Protein AF-A0AAW4BU15-F1 (afdb_monomer)

Radius of gyration: 16.68 Å; Cα contacts (8 Å, |Δi|>4): 38; chains: 1; bounding box: 38×26×45 Å

Nearest PDB structures (foldseek):
  8fjg-assembly1_A  TM=3.304E-01  e=2.569E+00  synthetic construct
  6ybw-assembly1_y  TM=2.756E-01  e=8.228E+00  Homo sapiens

Structure (mmCIF, N/CA/C/O backbone):
data_AF-A0AAW4BU15-F1
#
_entry.id   AF-A0AAW4BU15-F1
#
loop_
_atom_site.group_PDB
_atom_site.id
_atom_site.type_symbol
_atom_site.label_atom_id
_atom_site.label_alt_id
_atom_site.label_comp_id
_atom_site.label_asym_id
_atom_site.label_entity_id
_atom_site.label_seq_id
_atom_site.pdbx_PDB_ins_code
_atom_site.Cartn_x
_atom_site.Cartn_y
_atom_site.Cartn_z
_atom_site.occupancy
_atom_site.B_iso_or_equiv
_atom_site.auth_seq_id
_atom_site.auth_comp_id
_atom_site.auth_asym_id
_atom_site.auth_atom_id
_atom_site.pdbx_PDB_model_num
ATOM 1 N N . ILE A 1 1 ? 1.920 2.081 -15.924 1.00 87.81 1 ILE A N 1
ATOM 2 C CA . ILE A 1 1 ? 2.672 1.561 -14.750 1.00 87.81 1 ILE A CA 1
ATOM 3 C C . ILE A 1 1 ? 2.554 2.489 -13.546 1.00 87.81 1 ILE A C 1
ATOM 5 O O . ILE A 1 1 ? 1.757 2.168 -12.684 1.00 87.81 1 ILE A O 1
ATOM 9 N N . LYS A 1 2 ? 3.239 3.649 -13.480 1.00 90.19 2 LYS A N 1
ATOM 10 C CA . LYS A 1 2 ? 3.216 4.517 -12.277 1.00 90.19 2 LYS A CA 1
ATOM 11 C C . LYS A 1 2 ? 1.803 4.871 -11.793 1.00 90.19 2 LYS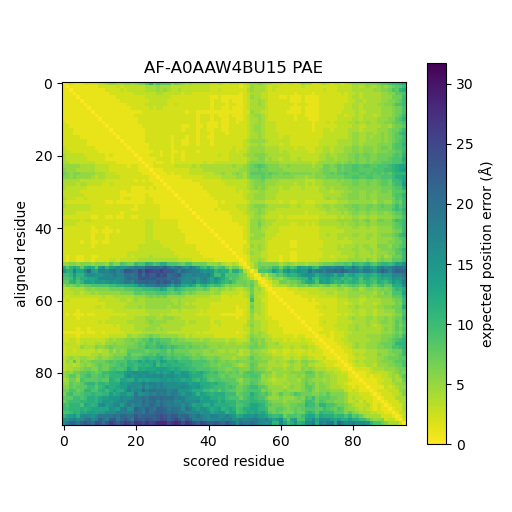 A C 1
ATOM 13 O O . LYS A 1 2 ? 1.494 4.651 -10.632 1.00 90.19 2 LYS A O 1
ATOM 18 N N . ASN A 1 3 ? 0.940 5.380 -12.674 1.00 91.81 3 ASN A N 1
ATOM 19 C CA . ASN A 1 3 ? -0.422 5.770 -12.283 1.00 91.81 3 ASN A CA 1
ATOM 20 C C . ASN A 1 3 ? -1.265 4.570 -11.820 1.00 91.81 3 ASN A C 1
ATOM 22 O O . ASN A 1 3 ? -2.007 4.681 -10.853 1.00 91.81 3 ASN A O 1
ATOM 26 N N . GLU A 1 4 ? -1.111 3.412 -12.470 1.00 94.69 4 GLU A N 1
ATOM 27 C CA . GLU A 1 4 ? -1.770 2.163 -12.058 1.00 94.69 4 GLU A CA 1
ATOM 28 C C . GLU A 1 4 ? -1.264 1.696 -10.682 1.00 94.69 4 GLU A C 1
ATOM 30 O O . GLU A 1 4 ? -2.064 1.309 -9.836 1.00 94.69 4 GLU A O 1
ATOM 35 N N . ALA A 1 5 ? 0.044 1.797 -10.429 1.00 95.06 5 ALA A N 1
ATOM 36 C CA . ALA A 1 5 ? 0.661 1.466 -9.148 1.00 95.06 5 ALA A CA 1
ATOM 37 C C . ALA A 1 5 ? 0.214 2.415 -8.023 1.00 95.06 5 ALA A C 1
ATOM 39 O O . ALA A 1 5 ? -0.088 1.949 -6.928 1.00 95.06 5 ALA A O 1
ATOM 40 N N . ILE A 1 6 ? 0.111 3.724 -8.293 1.00 95.44 6 ILE A N 1
ATOM 41 C CA . ILE A 1 6 ? -0.452 4.708 -7.352 1.00 95.44 6 ILE A CA 1
ATOM 42 C C . ILE A 1 6 ? -1.889 4.330 -7.005 1.00 95.44 6 ILE A C 1
ATOM 44 O O . ILE A 1 6 ? -2.233 4.242 -5.829 1.00 95.44 6 ILE A O 1
ATOM 48 N N . GLN A 1 7 ? -2.715 4.059 -8.018 1.00 97.00 7 GLN A N 1
ATOM 49 C CA . GLN A 1 7 ? -4.114 3.708 -7.804 1.00 97.00 7 GLN A CA 1
ATOM 50 C C . GLN A 1 7 ? -4.252 2.434 -6.964 1.00 97.00 7 GLN A C 1
ATOM 52 O O . GLN A 1 7 ? -5.039 2.4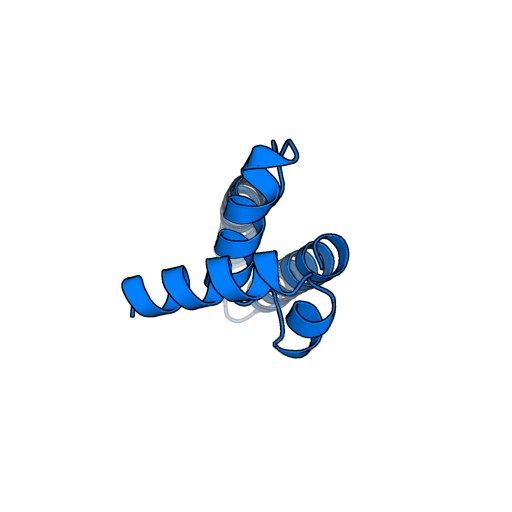01 -6.016 1.00 97.00 7 GLN A O 1
ATOM 57 N N . LEU A 1 8 ? -3.470 1.400 -7.281 1.00 97.69 8 LEU A N 1
ATOM 58 C CA . LEU A 1 8 ? -3.452 0.148 -6.531 1.00 97.69 8 LEU A CA 1
ATOM 59 C C . LEU A 1 8 ? -2.993 0.366 -5.085 1.00 97.69 8 LEU A C 1
ATOM 61 O O . LEU A 1 8 ? -3.643 -0.125 -4.163 1.00 97.69 8 LEU A O 1
ATOM 65 N N . TYR A 1 9 ? -1.917 1.129 -4.881 1.00 97.75 9 TYR A N 1
ATOM 66 C CA . TYR A 1 9 ? -1.408 1.460 -3.554 1.00 97.75 9 TYR A CA 1
ATOM 67 C C . TYR A 1 9 ? -2.478 2.171 -2.724 1.00 97.75 9 TYR A C 1
ATOM 69 O O . TYR A 1 9 ? -2.857 1.667 -1.670 1.00 97.75 9 TYR A O 1
ATOM 77 N N . CYS A 1 10 ? -3.028 3.282 -3.224 1.00 97.00 10 CYS A N 1
ATOM 78 C CA . CYS A 1 10 ? -4.057 4.052 -2.527 1.00 97.00 10 CYS A CA 1
ATOM 79 C C . CYS A 1 10 ? -5.297 3.203 -2.216 1.00 97.00 10 CYS A C 1
ATOM 81 O O . CYS A 1 10 ? -5.811 3.268 -1.105 1.00 97.00 10 CYS A O 1
ATOM 83 N N . THR A 1 11 ? -5.735 2.358 -3.154 1.00 98.25 11 THR A N 1
ATOM 84 C CA . THR A 1 11 ? -6.867 1.443 -2.935 1.00 98.25 11 THR A CA 1
ATOM 85 C C . THR A 1 11 ? -6.584 0.460 -1.796 1.00 98.25 11 THR A C 1
ATOM 87 O O . THR A 1 11 ? -7.440 0.258 -0.940 1.00 98.25 11 THR A O 1
ATOM 90 N N . ARG A 1 12 ? -5.376 -0.121 -1.733 1.00 97.88 12 ARG A N 1
ATOM 91 C CA . ARG A 1 12 ? -4.977 -1.014 -0.631 1.00 97.88 12 ARG A CA 1
ATOM 92 C C . ARG A 1 12 ? -4.965 -0.289 0.715 1.00 97.88 12 ARG A C 1
ATOM 94 O O . ARG A 1 12 ? -5.520 -0.818 1.671 1.00 97.88 12 ARG A O 1
ATOM 101 N N . GLN A 1 13 ? -4.397 0.920 0.773 1.00 98.00 13 GLN A N 1
ATOM 102 C CA . GLN A 1 13 ? -4.374 1.709 2.011 1.00 98.00 13 GLN A CA 1
ATOM 103 C C . GLN A 1 13 ? -5.796 2.039 2.489 1.00 98.00 13 GLN A C 1
ATOM 105 O O . GLN A 1 13 ? -6.097 1.896 3.670 1.00 98.00 13 GLN A O 1
ATOM 110 N N . LEU A 1 14 ? -6.687 2.441 1.573 1.00 98.12 14 LEU A N 1
ATOM 111 C CA . LEU A 1 14 ? -8.086 2.733 1.896 1.00 98.12 14 LEU A CA 1
ATOM 112 C C . LEU A 1 14 ? -8.826 1.495 2.402 1.00 98.12 14 LEU A C 1
ATOM 114 O O . LEU A 1 14 ? -9.536 1.588 3.397 1.00 98.12 14 LEU A O 1
ATOM 118 N N . ASN A 1 15 ? -8.644 0.344 1.756 1.00 98.31 15 ASN A N 1
ATOM 119 C CA . ASN A 1 15 ? -9.286 -0.899 2.179 1.00 98.31 15 ASN A CA 1
ATOM 120 C C . ASN A 1 15 ? -8.844 -1.325 3.584 1.00 98.31 15 ASN A C 1
ATOM 122 O O . ASN A 1 15 ? -9.687 -1.747 4.371 1.00 98.31 15 ASN A O 1
ATOM 126 N N . GLU A 1 16 ? -7.556 -1.187 3.912 1.00 97.88 16 GLU A N 1
ATOM 127 C CA . GLU A 1 16 ? -7.048 -1.507 5.250 1.00 97.88 16 GLU A CA 1
ATOM 128 C C . GLU A 1 16 ? -7.593 -0.539 6.304 1.00 97.88 16 GLU A C 1
ATOM 130 O O . GLU A 1 16 ? -8.046 -0.966 7.364 1.00 97.88 16 GLU A O 1
ATOM 135 N N . VAL A 1 17 ? -7.632 0.762 5.990 1.00 97.50 17 VAL A N 1
ATOM 136 C CA . VAL A 1 17 ? -8.256 1.756 6.870 1.00 97.50 17 VAL A CA 1
ATOM 137 C C . VAL A 1 17 ? -9.719 1.413 7.109 1.00 97.50 17 VAL A C 1
ATOM 139 O O . VAL A 1 17 ? -10.111 1.317 8.264 1.00 97.50 17 VAL A O 1
ATOM 142 N N . ILE A 1 18 ? -10.509 1.188 6.053 1.00 97.94 18 ILE A N 1
ATOM 143 C CA . ILE A 1 18 ? -11.933 0.845 6.163 1.00 97.94 18 ILE A CA 1
ATOM 144 C C . ILE A 1 18 ? -12.104 -0.383 7.052 1.00 97.94 18 ILE A C 1
ATOM 146 O O . ILE A 1 18 ? -12.807 -0.296 8.052 1.00 97.94 18 ILE A O 1
ATOM 150 N N . LYS A 1 19 ? -11.407 -1.481 6.735 1.00 97.62 19 LYS A N 1
ATOM 151 C CA . LYS A 1 19 ? -11.471 -2.737 7.487 1.00 97.62 19 LYS A CA 1
ATOM 152 C C . LYS A 1 19 ? -11.265 -2.515 8.987 1.00 97.62 19 LYS A C 1
ATOM 154 O O . LYS A 1 19 ? -12.074 -2.991 9.776 1.00 97.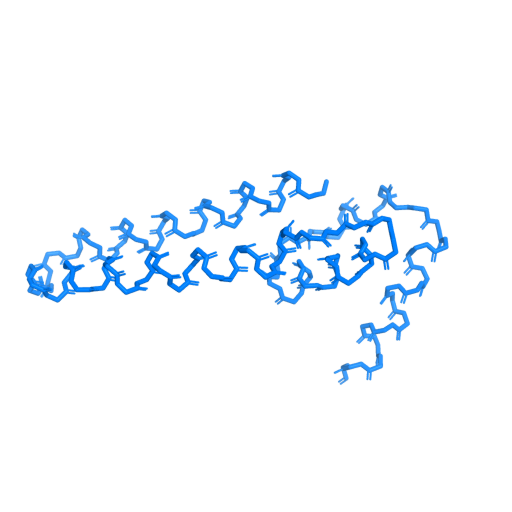62 19 LYS A O 1
ATOM 159 N N . THR A 1 20 ? -10.227 -1.775 9.371 1.00 97.19 20 THR A N 1
ATOM 160 C CA . THR A 1 20 ? -9.870 -1.580 10.782 1.00 97.19 20 THR A CA 1
ATOM 161 C C . THR A 1 20 ? -10.771 -0.565 11.486 1.00 97.19 20 THR A C 1
ATOM 163 O O . THR A 1 20 ? -11.189 -0.793 12.618 1.00 97.19 20 THR A O 1
ATOM 166 N N . ILE A 1 21 ? -11.128 0.558 10.850 1.00 97.06 21 ILE A N 1
ATOM 167 C CA . ILE A 1 21 ? -11.952 1.584 11.516 1.00 97.06 21 ILE A CA 1
ATOM 168 C C . ILE A 1 21 ? -13.420 1.168 11.660 1.00 97.06 21 ILE A C 1
ATOM 170 O O . ILE A 1 21 ? -14.128 1.715 12.509 1.00 97.06 21 ILE A O 1
ATOM 174 N N . THR A 1 22 ? -13.892 0.217 10.850 1.00 97.69 22 THR A N 1
ATOM 175 C CA . THR A 1 22 ? -15.250 -0.333 10.961 1.00 97.69 22 THR A CA 1
ATOM 176 C C . THR A 1 22 ? -15.338 -1.563 11.862 1.00 97.69 22 THR A C 1
ATOM 178 O O . THR A 1 22 ? -16.430 -2.094 12.027 1.00 97.69 22 THR A O 1
ATOM 181 N N . ASP A 1 23 ? -14.230 -2.028 12.445 1.00 97.75 23 ASP A N 1
ATOM 182 C CA . ASP A 1 23 ? -14.246 -3.171 13.359 1.00 97.75 23 ASP A CA 1
ATOM 183 C C . ASP A 1 23 ? -14.821 -2.779 14.730 1.00 97.75 23 ASP A C 1
ATOM 185 O O . ASP A 1 23 ? -14.131 -2.270 15.611 1.00 97.75 23 ASP A O 1
ATOM 189 N N . GLU A 1 24 ? -16.121 -2.992 14.921 1.00 96.31 24 GLU A N 1
ATOM 190 C CA . GLU A 1 24 ? -16.804 -2.655 16.175 1.00 96.31 24 GLU A CA 1
ATOM 191 C C . GLU A 1 24 ? -16.415 -3.549 17.361 1.00 96.31 24 GLU A C 1
ATOM 193 O O . GLU A 1 24 ? -16.800 -3.239 18.489 1.00 96.31 24 GLU A O 1
ATOM 198 N N . SER A 1 25 ? -15.630 -4.613 17.146 1.00 97.38 25 SER A N 1
ATOM 199 C CA . SER A 1 25 ? -15.049 -5.375 18.256 1.00 97.38 25 SER A CA 1
ATOM 200 C C . SER A 1 25 ? -13.923 -4.611 18.973 1.00 97.38 25 SER A C 1
ATOM 202 O O . SER A 1 25 ? -13.644 -4.890 20.139 1.00 97.38 25 SER A O 1
ATOM 204 N N . GLU A 1 26 ? -13.348 -3.596 18.319 1.00 96.44 26 GLU A N 1
ATOM 205 C CA . GLU A 1 26 ? -12.285 -2.739 18.846 1.00 96.44 26 GLU A CA 1
ATOM 206 C C . GLU A 1 26 ? -12.814 -1.409 19.413 1.00 96.44 26 GLU A C 1
ATOM 208 O O . GLU A 1 26 ? -13.768 -0.785 18.916 1.00 96.44 26 GLU A O 1
ATOM 213 N N . LEU A 1 27 ? -12.130 -0.898 20.442 1.00 97.81 27 LEU A N 1
ATOM 214 C CA . LEU A 1 27 ? -12.475 0.382 21.063 1.00 97.81 27 LEU A CA 1
ATOM 215 C C . LEU A 1 27 ? -12.355 1.532 20.053 1.00 97.81 27 LEU A C 1
ATOM 217 O O . LEU A 1 27 ? -11.391 1.634 19.296 1.00 97.81 27 LEU A O 1
ATOM 221 N N . ALA A 1 28 ? -13.308 2.468 20.088 1.00 97.69 28 ALA A N 1
ATOM 222 C CA . ALA A 1 28 ? -13.318 3.613 19.174 1.00 97.69 28 ALA A CA 1
ATOM 223 C C . ALA A 1 28 ? -12.026 4.454 19.249 1.00 97.69 28 ALA A C 1
ATOM 225 O O . ALA A 1 28 ? -11.555 4.955 18.229 1.00 97.69 28 ALA A O 1
ATOM 226 N N . GLY A 1 29 ? -11.434 4.578 20.444 1.00 98.06 29 GLY A N 1
ATOM 227 C CA . GLY A 1 29 ? -10.155 5.265 20.645 1.00 98.06 29 GLY A CA 1
ATOM 228 C C . GLY A 1 29 ? -8.989 4.590 19.916 1.00 98.06 29 GLY A C 1
ATOM 229 O O . GLY A 1 29 ? -8.220 5.277 19.246 1.00 98.06 29 GLY A O 1
ATOM 230 N N . GLU A 1 30 ? -8.909 3.259 19.972 1.00 98.00 30 GLU A N 1
ATOM 231 C CA . GLU A 1 30 ? -7.873 2.472 19.287 1.00 98.00 30 GLU A CA 1
ATOM 232 C C . GLU A 1 30 ? -8.027 2.558 17.767 1.00 98.00 30 GLU 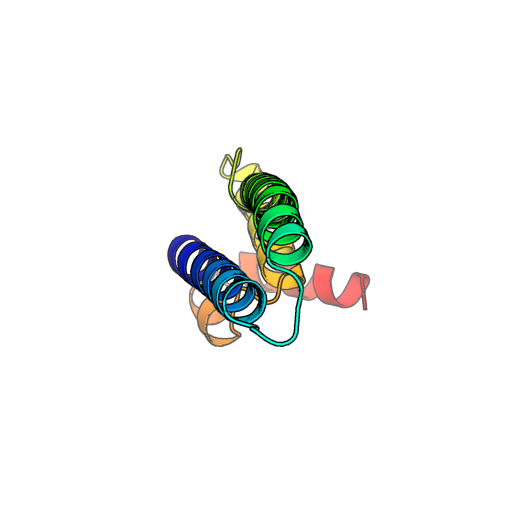A C 1
ATOM 234 O O . GLU A 1 30 ? -7.065 2.831 17.048 1.00 98.00 30 GLU A O 1
ATOM 239 N N . ARG A 1 31 ? -9.263 2.460 17.267 1.00 98.25 31 ARG A N 1
ATOM 240 C CA . ARG A 1 31 ? -9.565 2.644 15.839 1.00 98.25 31 ARG A CA 1
ATOM 241 C C . ARG A 1 31 ? -9.178 4.032 15.331 1.00 98.25 31 ARG A C 1
ATOM 243 O O . ARG A 1 31 ? -8.580 4.166 14.260 1.00 98.25 31 ARG A O 1
ATOM 250 N N . PHE A 1 32 ? -9.477 5.077 16.103 1.00 97.81 32 PHE A N 1
ATOM 251 C CA . PHE A 1 32 ? -9.085 6.447 15.766 1.00 97.81 32 PHE A CA 1
ATOM 252 C C . PHE A 1 32 ? -7.561 6.637 15.797 1.00 97.81 32 PHE A C 1
ATOM 254 O O . PHE A 1 32 ? -6.993 7.294 14.916 1.00 97.81 32 PHE A O 1
ATOM 261 N N . HIS A 1 33 ? -6.887 6.040 16.783 1.00 97.81 33 HIS A N 1
ATOM 262 C CA . HIS A 1 33 ? -5.432 6.064 16.891 1.00 97.81 33 HIS A CA 1
ATOM 263 C C . HIS A 1 33 ? -4.764 5.382 15.690 1.00 97.81 33 HIS A C 1
ATOM 265 O O . HIS A 1 33 ? -3.884 5.981 15.061 1.00 97.81 33 HIS A O 1
ATOM 271 N N . PHE A 1 34 ? -5.241 4.188 15.321 1.00 97.94 34 PHE A N 1
ATOM 272 C CA . PHE A 1 34 ? -4.802 3.458 14.135 1.00 97.94 34 PHE A CA 1
ATOM 273 C C . PHE A 1 34 ? -4.921 4.321 12.879 1.00 97.94 34 PHE A C 1
ATOM 275 O O . PHE A 1 34 ? -3.930 4.513 12.179 1.00 97.94 34 PHE A O 1
ATOM 2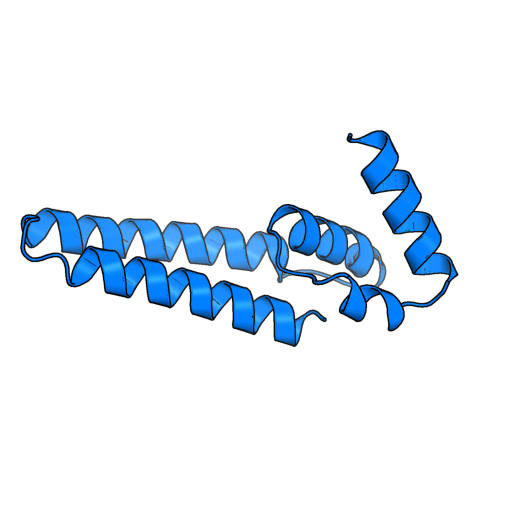82 N N . MET A 1 35 ? -6.092 4.915 12.622 1.00 97.00 35 MET A N 1
ATOM 283 C CA . MET A 1 35 ? -6.315 5.768 11.448 1.00 97.00 35 MET A CA 1
ATOM 284 C C . MET A 1 35 ? -5.279 6.900 11.359 1.00 97.00 35 MET A C 1
ATOM 286 O O . MET A 1 35 ? -4.702 7.142 10.294 1.00 97.00 35 MET A O 1
ATOM 290 N N . CYS A 1 36 ? -5.014 7.580 12.479 1.00 97.44 36 CYS A N 1
ATOM 291 C CA . CYS A 1 36 ? -4.054 8.680 12.548 1.00 97.44 36 CYS A CA 1
ATOM 292 C C . CYS A 1 36 ? -2.611 8.234 12.267 1.00 97.44 36 CYS A C 1
ATOM 294 O O . CYS A 1 36 ? -1.876 8.931 11.562 1.00 97.44 36 CYS A O 1
ATOM 296 N N . GLN A 1 37 ? -2.182 7.107 12.841 1.00 98.00 37 GLN A N 1
ATOM 297 C CA . GLN A 1 37 ? -0.828 6.588 12.645 1.00 98.00 37 GLN A CA 1
ATOM 298 C C . GLN A 1 37 ? -0.639 5.994 11.250 1.00 98.00 37 GLN A C 1
ATOM 300 O O . GLN A 1 37 ? 0.341 6.310 10.572 1.00 98.00 37 GLN A O 1
ATOM 305 N N . TYR A 1 38 ? -1.590 5.171 10.812 1.00 97.88 38 TYR A N 1
ATOM 306 C CA . TYR A 1 38 ? -1.542 4.476 9.535 1.00 97.88 38 TYR A CA 1
ATOM 307 C C . TYR A 1 38 ? -1.479 5.476 8.383 1.00 97.88 38 TYR A C 1
ATOM 309 O O . TYR A 1 38 ? -0.549 5.420 7.589 1.00 97.88 38 TYR A O 1
ATOM 317 N N . SER A 1 39 ? -2.354 6.489 8.371 1.00 95.50 39 SER A N 1
ATOM 318 C CA . SER A 1 39 ? -2.375 7.509 7.310 1.00 95.50 39 SER A CA 1
ATOM 319 C C . SER A 1 39 ? -1.025 8.219 7.139 1.00 95.50 39 SER A C 1
ATOM 321 O O . SER A 1 39 ? -0.564 8.407 6.015 1.00 95.50 39 SER A O 1
ATOM 323 N N . LYS A 1 40 ? -0.348 8.567 8.245 1.00 97.44 40 LYS A N 1
ATOM 324 C CA . LYS A 1 40 ? 0.982 9.205 8.209 1.00 97.44 40 LYS A CA 1
ATOM 325 C C . LYS A 1 40 ? 2.050 8.270 7.648 1.00 97.44 40 LYS A C 1
ATOM 327 O O . LYS A 1 40 ? 2.879 8.687 6.839 1.00 97.44 40 LYS A O 1
ATOM 332 N N . THR A 1 41 ? 2.042 7.013 8.084 1.00 97.56 41 THR A N 1
ATOM 333 C CA . THR A 1 41 ? 2.988 5.998 7.608 1.00 97.56 41 THR A CA 1
ATOM 334 C C . THR A 1 41 ? 2.776 5.715 6.122 1.00 97.56 41 THR A C 1
ATOM 336 O O . THR A 1 41 ? 3.735 5.750 5.350 1.00 97.56 41 THR A O 1
ATOM 339 N N . SER A 1 42 ? 1.524 5.541 5.697 1.00 96.81 42 SER A N 1
ATOM 340 C CA . SER A 1 42 ? 1.149 5.309 4.304 1.00 96.81 42 SER A CA 1
ATOM 341 C C . SER A 1 42 ? 1.504 6.488 3.402 1.00 96.81 42 SER A C 1
ATOM 343 O O . SER A 1 42 ? 1.986 6.267 2.291 1.00 96.81 42 SER A O 1
ATOM 345 N N . GLU A 1 43 ? 1.325 7.733 3.858 1.00 95.69 43 GLU A N 1
ATOM 346 C CA . GLU A 1 43 ? 1.745 8.927 3.113 1.00 95.69 43 GLU A CA 1
ATOM 347 C C . GLU A 1 43 ? 3.272 8.975 2.956 1.00 95.69 43 GLU A C 1
ATOM 349 O O . GLU A 1 43 ? 3.784 9.222 1.863 1.00 95.69 43 GLU A O 1
ATOM 354 N N . LYS A 1 44 ? 4.023 8.697 4.030 1.00 95.94 44 LYS A N 1
ATOM 355 C CA . LYS A 1 44 ? 5.491 8.664 3.988 1.00 95.94 44 LYS A CA 1
ATOM 356 C C . LYS A 1 44 ? 6.000 7.620 2.992 1.00 95.94 44 LYS A C 1
ATOM 358 O O . LYS A 1 44 ? 6.900 7.921 2.207 1.00 95.94 44 LYS A O 1
ATOM 363 N N . GLN A 1 45 ? 5.410 6.427 3.002 1.00 95.25 45 GLN A N 1
ATOM 364 C CA . GLN A 1 45 ? 5.766 5.356 2.075 1.00 95.25 45 GLN A CA 1
ATOM 365 C C . GLN A 1 45 ? 5.379 5.710 0.632 1.00 95.25 45 GLN A C 1
ATOM 367 O O . GLN A 1 45 ? 6.178 5.536 -0.286 1.00 95.25 45 GLN A O 1
ATOM 372 N N . MET A 1 46 ? 4.210 6.326 0.427 1.00 94.62 46 MET A N 1
ATOM 373 C CA . MET A 1 46 ? 3.788 6.819 -0.885 1.00 94.62 46 MET A CA 1
ATOM 374 C C . MET A 1 46 ? 4.804 7.807 -1.472 1.00 94.62 46 MET A C 1
ATOM 376 O O . MET A 1 46 ? 5.204 7.660 -2.626 1.00 94.62 46 MET A O 1
ATOM 380 N N . LYS A 1 47 ? 5.273 8.778 -0.679 1.00 92.62 47 LYS A N 1
ATOM 381 C CA . LYS A 1 47 ? 6.292 9.745 -1.121 1.00 92.62 47 LYS A CA 1
ATOM 382 C C . LYS A 1 47 ? 7.607 9.058 -1.480 1.00 92.62 47 LYS A C 1
ATOM 384 O O . LYS A 1 47 ? 8.184 9.369 -2.518 1.00 92.62 47 LYS A O 1
ATOM 389 N N . LEU A 1 48 ? 8.055 8.092 -0.675 1.00 91.19 48 LEU A N 1
ATOM 390 C CA . LEU A 1 48 ? 9.278 7.329 -0.948 1.00 91.19 48 LEU A CA 1
ATOM 391 C C . LEU A 1 48 ? 9.226 6.630 -2.316 1.00 91.19 48 LEU A C 1
ATOM 393 O O . LEU A 1 48 ? 10.185 6.697 -3.085 1.00 91.19 48 LEU A O 1
ATOM 397 N N . ILE A 1 49 ? 8.096 5.995 -2.634 1.00 92.00 49 ILE A N 1
ATOM 398 C CA . ILE A 1 49 ? 7.916 5.262 -3.891 1.00 92.00 49 ILE A CA 1
ATOM 399 C C . ILE A 1 49 ? 7.733 6.237 -5.066 1.00 92.00 49 ILE A C 1
ATOM 401 O O . ILE A 1 49 ? 8.315 6.054 -6.142 1.00 92.00 49 ILE A O 1
ATOM 405 N N . PHE A 1 50 ? 6.914 7.282 -4.898 1.00 91.25 50 PHE A N 1
ATOM 406 C CA . PHE A 1 50 ? 6.364 8.032 -6.030 1.00 91.25 50 PHE A CA 1
ATOM 407 C C . PHE A 1 50 ? 6.998 9.402 -6.324 1.00 91.25 50 PHE A C 1
ATOM 409 O O . PHE A 1 50 ? 6.933 9.833 -7.490 1.00 91.25 50 PHE A O 1
ATOM 416 N N . ASP A 1 51 ? 7.652 10.043 -5.350 1.00 86.06 51 ASP A N 1
ATOM 417 C CA . ASP A 1 51 ? 8.171 11.413 -5.474 1.00 86.06 51 ASP A CA 1
ATOM 418 C C . ASP A 1 51 ? 9.641 11.485 -5.915 1.00 86.06 51 ASP A C 1
ATOM 420 O O . ASP A 1 51 ? 10.469 10.640 -5.590 1.00 86.06 51 ASP A O 1
ATOM 424 N N . GLY A 1 52 ? 9.992 12.572 -6.615 1.00 69.25 52 GLY A N 1
ATOM 425 C CA . GLY A 1 52 ? 11.389 12.990 -6.788 1.00 69.25 52 GLY A CA 1
ATOM 426 C C . GLY A 1 52 ? 12.167 12.347 -7.939 1.00 69.25 52 GLY A C 1
ATOM 427 O O . GLY A 1 52 ? 13.404 12.391 -7.921 1.00 69.25 52 GLY A O 1
ATOM 428 N N . HIS A 1 53 ? 11.485 11.788 -8.944 1.00 62.97 53 HIS A N 1
ATOM 429 C CA . HIS A 1 53 ? 12.143 11.005 -9.994 1.00 62.97 53 HIS A CA 1
ATOM 430 C C . HIS A 1 53 ? 12.296 11.764 -11.315 1.00 62.97 53 HIS A C 1
ATOM 432 O O . HIS A 1 53 ? 11.376 11.848 -12.124 1.00 62.97 53 HIS A O 1
ATOM 438 N N . SER A 1 54 ? 13.501 12.289 -11.553 1.00 63.88 54 SER A N 1
ATOM 439 C CA . SER A 1 54 ? 13.990 12.549 -12.911 1.00 63.88 54 SER A CA 1
ATOM 440 C C . SER A 1 54 ? 14.135 11.221 -13.676 1.00 63.88 54 SER A C 1
ATOM 442 O O . SER A 1 54 ? 14.107 10.150 -13.068 1.00 63.88 54 SER A O 1
ATOM 444 N N . ARG A 1 55 ? 14.334 11.255 -15.005 1.00 62.94 55 ARG A N 1
ATOM 445 C CA . ARG A 1 55 ? 14.526 10.036 -15.829 1.00 62.94 55 ARG A CA 1
ATOM 446 C C . ARG A 1 55 ? 15.571 9.065 -15.252 1.00 62.94 55 ARG A C 1
ATOM 448 O O . ARG A 1 55 ? 15.350 7.862 -15.284 1.00 62.94 55 ARG A O 1
ATOM 455 N N . ASN A 1 56 ? 16.626 9.581 -14.619 1.00 68.12 56 ASN A N 1
ATOM 456 C CA . ASN A 1 56 ? 17.698 8.781 -14.013 1.00 68.12 56 ASN A CA 1
ATOM 457 C C . ASN A 1 56 ? 17.273 8.019 -12.743 1.00 68.12 56 ASN A C 1
ATOM 459 O O . ASN A 1 56 ? 18.011 7.162 -12.271 1.00 68.12 56 ASN A O 1
ATOM 463 N N . LYS A 1 57 ? 16.099 8.318 -12.175 1.00 76.50 57 LYS A N 1
ATOM 464 C CA . LYS A 1 57 ? 15.546 7.626 -11.002 1.00 76.50 57 LYS A CA 1
ATOM 465 C C . LYS A 1 57 ? 14.296 6.796 -11.313 1.00 76.50 57 LYS A C 1
ATOM 467 O O . LYS A 1 57 ? 13.807 6.096 -10.432 1.00 76.50 57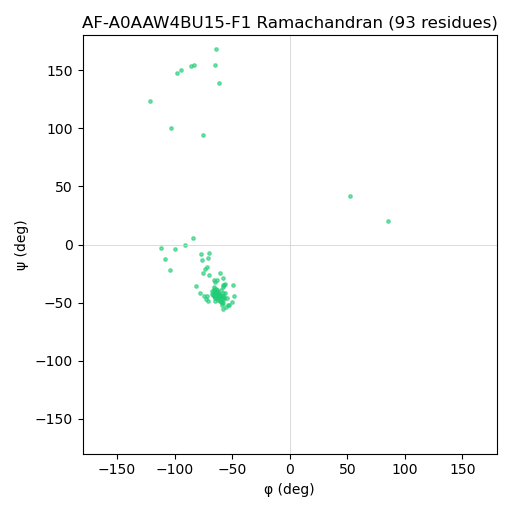 LYS A O 1
ATOM 472 N N . ALA A 1 58 ? 13.809 6.818 -1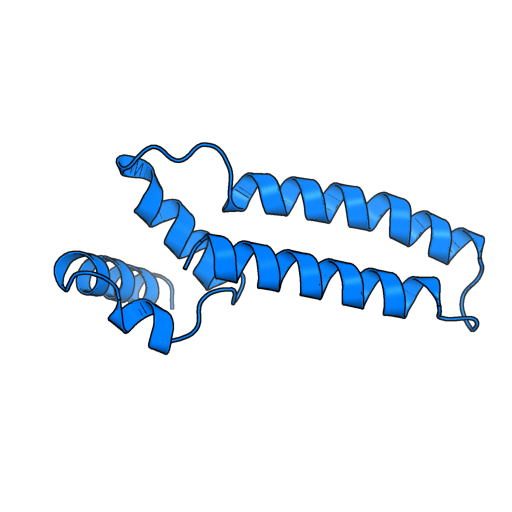2.558 1.00 80.88 58 ALA A N 1
ATOM 473 C CA . ALA A 1 58 ? 12.666 6.009 -12.990 1.00 80.88 58 ALA A CA 1
ATOM 474 C C . ALA A 1 58 ? 12.892 4.509 -12.732 1.00 80.88 58 ALA A C 1
ATOM 476 O O . ALA A 1 58 ? 11.968 3.791 -12.359 1.00 80.88 58 ALA A O 1
ATOM 477 N N . PHE A 1 59 ? 14.143 4.064 -12.863 1.00 81.62 59 PHE A N 1
ATOM 478 C CA . PHE A 1 59 ? 14.555 2.702 -12.555 1.00 81.62 59 PHE A CA 1
ATOM 479 C C . PHE A 1 59 ? 14.408 2.360 -11.060 1.00 81.62 59 PHE A C 1
ATOM 481 O O . PHE A 1 59 ? 13.786 1.361 -10.711 1.00 81.62 59 PHE A O 1
ATOM 488 N N . ILE A 1 60 ? 14.908 3.222 -10.164 1.00 83.50 60 ILE A N 1
ATOM 489 C CA . ILE A 1 60 ? 14.782 3.045 -8.705 1.00 83.50 60 ILE A CA 1
ATOM 490 C C . ILE A 1 60 ? 13.310 3.050 -8.288 1.00 83.50 60 ILE A C 1
ATOM 492 O O . ILE A 1 60 ? 12.886 2.209 -7.503 1.00 83.50 60 ILE A O 1
ATOM 496 N N . GLN A 1 61 ? 12.519 3.961 -8.851 1.00 88.50 61 GLN A N 1
ATOM 497 C CA . GLN A 1 61 ? 11.079 3.997 -8.628 1.00 88.50 61 GLN A CA 1
ATOM 498 C C . GLN A 1 61 ? 10.404 2.685 -9.040 1.00 88.50 61 GLN A C 1
ATOM 500 O O . GLN A 1 61 ? 9.565 2.172 -8.305 1.00 88.50 61 GLN A O 1
ATOM 505 N N . LEU A 1 62 ? 10.760 2.131 -10.200 1.00 87.69 62 LEU A N 1
ATOM 506 C CA . LEU A 1 62 ? 10.207 0.862 -10.656 1.00 87.69 62 LEU A CA 1
ATOM 507 C C . LEU A 1 62 ? 10.590 -0.292 -9.730 1.00 87.69 62 LEU A C 1
ATOM 509 O O . LEU A 1 62 ? 9.713 -1.081 -9.394 1.00 87.69 62 LEU A O 1
ATOM 513 N N . MET A 1 63 ? 11.826 -0.333 -9.229 1.00 85.75 63 MET A N 1
ATOM 514 C CA . MET A 1 63 ? 12.215 -1.309 -8.206 1.00 85.75 63 MET A CA 1
ATOM 515 C C . MET A 1 63 ? 11.374 -1.187 -6.930 1.00 85.75 63 MET A C 1
ATOM 517 O O . MET A 1 63 ? 10.814 -2.185 -6.492 1.00 85.75 63 MET A O 1
ATOM 521 N N . LEU A 1 64 ? 11.217 0.021 -6.378 1.00 89.88 64 LEU A N 1
ATOM 522 C CA . LEU A 1 64 ? 10.404 0.241 -5.172 1.00 89.88 64 LEU A CA 1
ATOM 523 C C . LEU A 1 64 ? 8.944 -0.187 -5.385 1.00 89.88 64 LEU A C 1
ATOM 525 O O . LEU A 1 64 ? 8.341 -0.804 -4.514 1.00 89.88 64 LEU A O 1
ATOM 529 N N . MET A 1 65 ? 8.373 0.079 -6.566 1.00 92.38 65 MET A N 1
ATOM 530 C CA . MET A 1 65 ? 7.029 -0.406 -6.896 1.00 92.38 65 MET A CA 1
ATOM 531 C C . MET A 1 65 ? 6.960 -1.943 -6.974 1.00 92.38 65 MET A C 1
ATOM 533 O O . MET A 1 65 ? 5.919 -2.515 -6.655 1.00 92.38 65 MET A O 1
ATOM 537 N N . CYS A 1 66 ? 8.030 -2.621 -7.400 1.00 89.25 66 CYS A N 1
ATOM 538 C CA . CYS A 1 66 ? 8.087 -4.087 -7.433 1.00 89.25 66 CYS A CA 1
ATOM 539 C C . CYS A 1 66 ? 8.187 -4.683 -6.025 1.00 89.25 66 CYS A C 1
ATOM 541 O O . CYS A 1 66 ? 7.453 -5.618 -5.722 1.00 89.25 66 CYS A O 1
ATOM 543 N N . GLU A 1 67 ? 9.033 -4.115 -5.160 1.00 88.38 67 GLU A N 1
ATOM 544 C CA . GLU A 1 67 ? 9.165 -4.525 -3.751 1.00 88.38 67 GLU A CA 1
ATOM 545 C C . GLU A 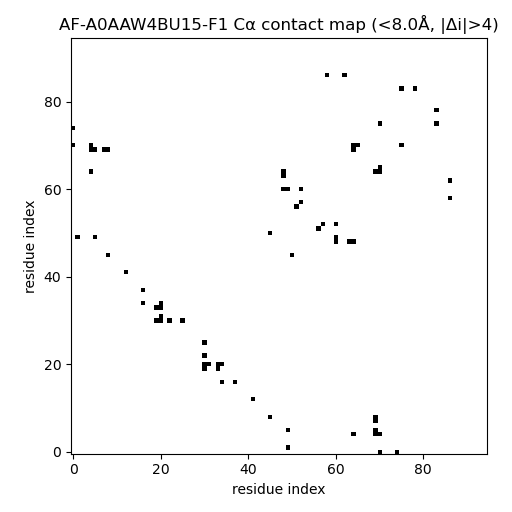1 67 ? 7.826 -4.413 -3.002 1.00 88.38 67 GLU A C 1
ATOM 547 O O . GLU A 1 67 ? 7.474 -5.271 -2.197 1.00 88.38 67 GLU A O 1
ATOM 552 N N . GLU A 1 68 ? 7.020 -3.411 -3.351 1.00 91.38 68 GLU A N 1
ATOM 553 C CA . GLU A 1 68 ? 5.680 -3.180 -2.798 1.00 91.38 68 GLU A CA 1
ATOM 554 C C . GLU A 1 68 ? 4.568 -3.995 -3.488 1.00 91.38 68 GLU A C 1
ATOM 556 O O . GLU A 1 68 ? 3.375 -3.828 -3.205 1.00 91.38 68 GLU A O 1
ATOM 561 N N . ASN A 1 69 ? 4.922 -4.892 -4.416 1.00 91.75 69 ASN A N 1
ATOM 562 C CA . ASN A 1 69 ? 3.977 -5.695 -5.198 1.00 91.75 69 ASN A CA 1
ATOM 563 C C . ASN A 1 69 ? 2.901 -4.833 -5.890 1.00 91.75 69 ASN A C 1
ATOM 565 O O . ASN A 1 69 ? 1.706 -5.162 -5.875 1.00 91.75 69 ASN A O 1
ATOM 569 N N . LEU A 1 70 ? 3.317 -3.688 -6.441 1.00 94.31 70 LEU A N 1
ATOM 570 C CA . LEU A 1 70 ? 2.456 -2.724 -7.137 1.00 94.31 70 LEU A CA 1
ATOM 571 C C . LEU A 1 70 ? 2.527 -2.847 -8.663 1.00 94.31 70 LEU A C 1
ATOM 573 O O . LEU A 1 70 ? 1.803 -2.139 -9.364 1.00 94.31 70 LEU A O 1
ATOM 577 N N . VAL A 1 71 ? 3.396 -3.722 -9.176 1.00 91.31 71 VAL A N 1
ATOM 578 C CA . VAL A 1 71 ? 3.591 -3.951 -10.611 1.00 91.31 71 VAL A CA 1
ATOM 579 C C . VAL A 1 71 ? 3.317 -5.412 -10.942 1.00 91.31 71 VAL A C 1
ATOM 581 O O . VAL A 1 71 ? 3.938 -6.311 -10.384 1.00 91.31 71 VAL A O 1
ATOM 584 N N . ALA A 1 72 ? 2.386 -5.650 -11.860 1.00 88.31 72 ALA A N 1
ATOM 585 C CA . ALA A 1 72 ? 2.060 -6.978 -12.362 1.00 88.31 72 ALA A CA 1
ATOM 586 C C . ALA A 1 72 ? 2.990 -7.386 -13.524 1.00 88.31 72 ALA A C 1
ATOM 588 O O . ALA A 1 72 ? 3.423 -6.513 -14.281 1.00 88.31 72 ALA A O 1
ATOM 589 N N . PRO A 1 73 ? 3.219 -8.695 -13.760 1.00 83.06 73 PRO A N 1
ATOM 590 C CA . PRO A 1 73 ? 4.038 -9.195 -14.871 1.00 83.06 73 PRO A CA 1
ATOM 591 C C . PRO A 1 73 ? 3.701 -8.573 -16.239 1.00 83.06 73 PRO A C 1
ATOM 593 O O . PRO A 1 73 ? 4.585 -8.105 -16.950 1.00 83.06 73 PRO A O 1
ATOM 596 N N . VAL A 1 74 ? 2.408 -8.445 -16.559 1.00 86.44 74 VAL A N 1
ATOM 597 C CA . VAL A 1 74 ? 1.917 -7.847 -17.818 1.00 86.44 74 VAL A CA 1
ATOM 598 C C . VAL A 1 74 ? 2.339 -6.383 -18.010 1.00 86.44 74 VAL A C 1
ATOM 600 O O . VAL A 1 74 ? 2.431 -5.880 -19.126 1.00 86.44 74 VAL A O 1
ATOM 603 N N . GLN A 1 75 ? 2.616 -5.656 -16.926 1.00 86.88 75 GLN A N 1
ATOM 604 C CA . GLN A 1 75 ? 3.059 -4.268 -17.022 1.00 86.88 75 GLN A CA 1
ATOM 605 C C . GLN A 1 75 ? 4.522 -4.164 -17.466 1.00 86.88 75 GLN A C 1
ATOM 607 O O . GLN A 1 75 ? 4.879 -3.153 -18.072 1.00 86.88 75 GLN A O 1
ATOM 612 N N . PHE A 1 76 ? 5.344 -5.196 -17.242 1.00 84.69 76 PHE A N 1
ATOM 613 C CA . PHE A 1 76 ? 6.727 -5.233 -17.727 1.00 84.69 76 PHE A CA 1
ATOM 614 C C . PHE A 1 76 ? 6.811 -5.392 -19.242 1.00 84.69 76 PHE A C 1
ATOM 616 O O . PHE A 1 76 ? 7.767 -4.909 -19.840 1.00 84.69 76 PHE A O 1
ATOM 623 N N . GLU A 1 77 ? 5.805 -5.985 -19.892 1.00 86.06 77 GLU A N 1
ATOM 624 C CA . GLU A 1 77 ? 5.763 -6.119 -21.356 1.00 86.06 77 GLU A CA 1
ATOM 625 C C . GLU A 1 77 ? 5.832 -4.761 -22.067 1.00 86.06 77 GLU A C 1
ATOM 627 O O . GLU A 1 77 ? 6.392 -4.667 -23.157 1.00 86.06 77 GLU A O 1
ATOM 632 N N . ARG A 1 78 ? 5.339 -3.702 -21.405 1.00 86.56 78 ARG A N 1
ATOM 633 C CA . ARG A 1 78 ? 5.320 -2.314 -21.895 1.00 86.56 78 AR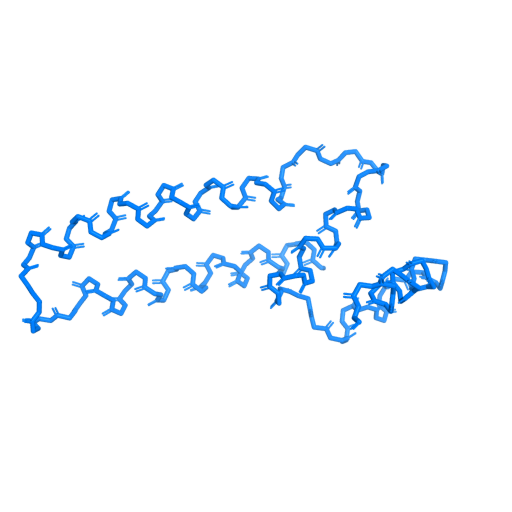G A CA 1
ATOM 634 C C . ARG A 1 78 ? 6.675 -1.602 -21.800 1.00 86.56 78 ARG A C 1
ATOM 636 O O . ARG A 1 78 ? 6.788 -0.467 -22.258 1.00 86.56 78 ARG A O 1
ATOM 643 N N . LEU A 1 79 ? 7.670 -2.209 -21.155 1.00 85.19 79 LEU A N 1
ATOM 644 C CA . LEU A 1 79 ? 9.022 -1.660 -21.051 1.00 85.19 79 LEU A CA 1
ATOM 645 C C . LEU A 1 79 ? 9.835 -1.990 -22.306 1.00 85.19 79 LEU A C 1
ATOM 647 O O . LEU A 1 79 ? 9.589 -3.000 -22.967 1.00 85.19 79 LEU A O 1
ATOM 651 N N . SER A 1 80 ? 10.841 -1.164 -22.604 1.00 85.06 80 SER A N 1
ATOM 652 C CA . SER A 1 80 ? 11.845 -1.525 -23.605 1.00 85.06 80 SER A CA 1
ATOM 653 C C . SER A 1 80 ? 12.662 -2.732 -23.136 1.00 85.06 80 SER A C 1
ATOM 655 O O . SER A 1 80 ? 12.809 -2.973 -21.935 1.00 85.06 80 SER A O 1
ATOM 657 N N . ASP A 1 81 ? 13.223 -3.482 -24.082 1.00 85.19 81 ASP A N 1
ATOM 658 C CA . ASP A 1 81 ? 13.996 -4.689 -23.766 1.00 85.19 81 ASP A CA 1
ATOM 659 C C . ASP A 1 81 ? 15.261 -4.384 -22.949 1.00 85.19 81 ASP A C 1
ATOM 661 O O . ASP A 1 81 ? 15.645 -5.174 -22.087 1.00 85.19 81 ASP A O 1
ATOM 665 N N . GLU A 1 82 ? 15.848 -3.200 -23.145 1.00 80.00 82 GLU A N 1
ATOM 666 C CA . GLU A 1 82 ? 16.936 -2.669 -22.315 1.00 80.00 82 GLU A CA 1
ATOM 667 C C . GLU A 1 82 ? 16.512 -2.566 -20.839 1.00 80.00 82 GLU A C 1
ATOM 669 O O . GLU A 1 82 ? 17.157 -3.135 -19.961 1.00 80.00 82 GLU A O 1
ATOM 674 N N . PHE A 1 83 ? 15.356 -1.950 -20.568 1.00 77.69 83 PHE A N 1
ATOM 675 C CA . PHE A 1 83 ? 14.832 -1.808 -19.207 1.00 77.69 83 PHE A CA 1
ATOM 676 C C . PHE A 1 83 ? 14.449 -3.147 -18.571 1.00 77.69 83 PHE A C 1
ATOM 678 O O . PHE A 1 83 ? 14.647 -3.330 -17.370 1.00 77.69 83 PHE A O 1
ATOM 685 N N . LYS A 1 84 ? 13.900 -4.087 -19.351 1.00 80.50 84 LYS A N 1
ATOM 686 C CA . LYS A 1 84 ? 13.572 -5.433 -18.853 1.00 80.50 84 LYS A CA 1
ATOM 687 C C . LYS A 1 84 ? 14.830 -6.150 -18.365 1.00 80.50 84 LYS A C 1
ATOM 689 O O . LYS A 1 84 ? 14.834 -6.678 -17.257 1.00 80.50 84 LYS A O 1
ATOM 694 N N . LYS A 1 85 ? 15.906 -6.118 -19.159 1.00 79.44 85 LYS A N 1
ATOM 695 C CA . LYS A 1 85 ? 17.176 -6.782 -18.837 1.00 79.44 85 LYS A CA 1
ATOM 696 C C . LYS A 1 85 ? 17.811 -6.234 -17.556 1.00 79.44 85 LYS A C 1
ATOM 698 O O . LYS A 1 85 ? 18.253 -7.018 -16.716 1.00 79.44 85 LYS A O 1
ATOM 703 N N . ASP A 1 86 ? 17.814 -4.913 -17.391 1.00 76.75 86 ASP A N 1
ATOM 704 C CA . ASP A 1 86 ? 18.392 -4.262 -16.211 1.00 76.75 86 ASP A CA 1
ATOM 705 C C . ASP A 1 86 ? 17.627 -4.601 -14.922 1.00 76.75 86 ASP A C 1
ATOM 707 O O . ASP A 1 86 ? 18.235 -4.823 -13.873 1.00 76.75 86 ASP A O 1
ATOM 711 N N . ILE A 1 87 ? 16.294 -4.691 -14.994 1.00 74.38 87 ILE A N 1
ATOM 712 C CA . ILE A 1 87 ? 15.448 -5.037 -13.843 1.00 74.38 87 ILE A CA 1
ATOM 713 C C . ILE A 1 87 ? 15.602 -6.506 -13.462 1.00 74.38 87 ILE A C 1
ATOM 715 O O . ILE A 1 87 ? 15.810 -6.802 -12.286 1.00 74.38 87 ILE A O 1
ATOM 719 N N . THR A 1 88 ? 15.526 -7.423 -14.432 1.00 73.44 88 THR A N 1
ATOM 720 C CA . THR A 1 88 ? 15.649 -8.867 -14.176 1.00 73.44 88 THR A CA 1
ATOM 721 C C . THR A 1 88 ? 16.980 -9.195 -13.500 1.00 73.44 88 THR A C 1
ATOM 723 O O . THR A 1 88 ? 16.988 -9.846 -12.460 1.00 73.44 88 THR A O 1
ATOM 726 N N . SER A 1 89 ? 18.086 -8.635 -14.003 1.00 72.00 89 SER A N 1
ATOM 727 C CA . SER A 1 89 ? 19.429 -8.810 -13.428 1.00 72.00 89 SER A CA 1
ATOM 728 C C . SER A 1 89 ? 19.530 -8.359 -11.963 1.00 72.00 89 SER A C 1
ATOM 730 O O . SER A 1 89 ? 20.231 -8.969 -11.157 1.00 72.00 89 SER A O 1
ATOM 732 N N . LEU A 1 90 ? 18.830 -7.291 -11.574 1.00 67.88 90 LEU A N 1
ATOM 733 C CA . LEU A 1 90 ? 18.863 -6.783 -10.200 1.00 67.88 90 LEU A CA 1
ATOM 734 C C . LEU A 1 90 ? 17.947 -7.544 -9.242 1.00 67.88 90 LEU A C 1
ATOM 736 O O . LEU A 1 90 ? 18.331 -7.733 -8.087 1.00 67.88 90 LEU A O 1
ATOM 740 N N . LEU A 1 91 ? 16.780 -7.995 -9.710 1.00 67.12 91 LEU A N 1
ATOM 741 C CA . LEU A 1 91 ? 15.898 -8.865 -8.929 1.00 67.12 91 LEU A CA 1
ATOM 742 C C . LEU A 1 91 ? 16.586 -10.205 -8.625 1.00 67.12 91 LEU A C 1
ATOM 744 O O . LEU A 1 91 ? 16.550 -10.658 -7.486 1.00 67.12 91 LEU A O 1
ATOM 748 N N . GLU A 1 92 ? 17.296 -10.778 -9.599 1.00 69.69 92 GLU A N 1
ATOM 749 C CA . GLU A 1 92 ? 18.078 -12.013 -9.429 1.00 69.69 92 GLU A CA 1
ATOM 750 C C . GLU A 1 92 ? 19.269 -11.853 -8.472 1.00 69.69 92 GLU A C 1
ATOM 752 O O . GLU A 1 92 ? 19.632 -12.796 -7.782 1.00 69.69 92 GLU A O 1
ATOM 757 N N . ARG A 1 93 ? 19.879 -10.663 -8.382 1.00 63.25 93 ARG A N 1
ATOM 758 C CA . ARG A 1 93 ? 20.999 -10.392 -7.455 1.00 63.25 93 ARG A CA 1
ATOM 759 C C . ARG A 1 93 ? 20.578 -10.199 -5.996 1.00 63.25 93 ARG A C 1
ATOM 761 O O . ARG A 1 93 ? 21.454 -10.119 -5.135 1.00 63.25 93 ARG A O 1
ATOM 768 N N . ARG A 1 94 ? 19.282 -10.020 -5.730 1.00 58.22 94 ARG A N 1
ATOM 769 C CA . ARG A 1 94 ? 18.727 -9.802 -4.383 1.00 58.22 94 ARG A CA 1
ATOM 770 C C . ARG A 1 94 ? 17.940 -11.005 -3.844 1.00 58.22 94 ARG A C 1
ATOM 772 O O . ARG A 1 94 ? 17.632 -10.986 -2.654 1.00 58.22 94 ARG A O 1
ATOM 779 N N . ALA A 1 95 ? 17.612 -11.982 -4.693 1.00 53.34 95 ALA A N 1
ATOM 780 C CA . ALA A 1 95 ? 16.993 -13.260 -4.329 1.00 53.34 95 ALA A CA 1
ATOM 781 C C . ALA A 1 95 ? 18.045 -14.280 -3.868 1.00 53.34 95 ALA A C 1
ATOM 783 O O . ALA A 1 95 ? 17.702 -15.102 -2.990 1.00 53.34 95 ALA A O 1
#

Foldseek 3Di:
DLVQLLVVLVVVLVVVLCVQCPPPVDDNVVNVVCNVVSVVVSVVLCCVLRDDDDPVCVLVSVVSSVVVVSDDPVNCVPDDPVSNVVNVVVVVVVD

Sequence (95 aa):
IKNEAIQLYCTRQLNEVIKTITDESELAGERFHFMCQYSKTSEKQMKLIFDGHSRNKAFIQLMLMCEENLVAPVQFERLSDEFKKDITSLLERRA

Solvent-accessible surface area (backbone atoms only — not comparable to full-atom values): 5532 Å² total; per-residue (Å²): 102,71,70,58,23,50,52,51,49,53,51,53,54,50,50,53,47,50,58,54,61,66,38,80,92,52,57,69,68,58,34,53,50,46,52,60,52,49,53,54,54,52,51,54,52,49,45,68,45,72,55,90,62,54,82,92,34,49,62,60,34,50,49,47,33,46,79,66,68,43,61,58,78,78,61,55,71,78,49,55,72,70,59,46,54,59,49,53,57,52,54,63,74,74,110

Secondary structure (DSSP, 8-state):
-HHHHHHHHHHHHHHHHHHHHT-TTS-HHHHHHHHHHHHHHHHHHHHHHHSS--GGGHHHHHHHHHHTT---HHHHTTS-HHHHHHHHHHHHTT-

Organism: Vibrio anguillarum (NCBI:txid55601)

pLDDT: mean 88.34, std 11.09, range [53.34, 98.31]

Mean predicted aligned error: 5.25 Å